Protein AF-A0A602WF20-F1 (afdb_monomer_lite)

Organism: Salmonella enteritidis (NCBI:txid149539)

Sequence (117 aa):
LQQNWVQRNQIAEAFHITARRASYLIAYLRSKTSRVVSICRHQTLPNKARRYEIYVIRVLDSPTPSTRREKAGPPLVSKRRVGNGDRSMANELWNRLCSNRNAGKILKKKEDEDDGT

pLDDT: mean 77.94, std 16.81, range [43.34, 97.88]

Foldseek 3Di:
DDQDKDFLVNCCVVVVHPSVVSVVVQVVLVVVVVFWDKDKDWDQDPVRDTTIIMGTPDTHDDDPPPPVPPCPPPVPPPPPVPDPPPVVVVVVVVVVVVVVVVVVVVVVVVVVVVVPD

Structure (mmCIF, N/CA/C/O backbone):
data_AF-A0A602WF20-F1
#
_entry.id   AF-A0A602WF20-F1
#
loop_
_atom_site.group_PDB
_atom_site.id
_atom_site.type_symbol
_atom_site.label_atom_id
_atom_site.label_alt_id
_atom_site.label_comp_id
_atom_site.label_asym_id
_atom_site.label_entity_id
_atom_site.label_seq_id
_atom_site.pdbx_PDB_ins_code
_atom_site.Cartn_x
_atom_site.Cartn_y
_atom_site.Cartn_z
_atom_site.occupancy
_atom_site.B_iso_or_equiv
_atom_site.auth_seq_id
_atom_site.auth_comp_id
_atom_site.auth_asym_id
_atom_site.auth_atom_id
_atom_site.pdbx_PDB_model_num
ATOM 1 N N . LEU A 1 1 ? -11.176 2.380 15.505 1.00 69.88 1 LEU A N 1
ATOM 2 C CA . LEU A 1 1 ? -10.804 2.081 14.098 1.00 69.88 1 LEU A CA 1
ATOM 3 C C . LEU A 1 1 ? -10.500 3.396 13.396 1.00 69.88 1 LEU A C 1
ATOM 5 O O . LEU A 1 1 ? -11.245 4.344 13.603 1.00 69.88 1 LEU A O 1
ATOM 9 N N . GLN A 1 2 ? -9.408 3.487 12.635 1.00 71.06 2 GLN A N 1
ATOM 10 C CA . GLN A 1 2 ? -9.075 4.713 11.899 1.00 71.06 2 GLN A CA 1
ATOM 11 C C . GLN A 1 2 ? -9.977 4.832 10.660 1.00 71.06 2 GLN A C 1
ATOM 13 O O . GLN A 1 2 ? -9.993 3.926 9.834 1.00 71.06 2 GLN A O 1
ATOM 18 N N . GLN A 1 3 ? -10.717 5.936 10.533 1.00 81.75 3 GLN A N 1
ATOM 19 C CA . GLN A 1 3 ? -11.575 6.251 9.377 1.00 81.75 3 GLN A CA 1
ATOM 20 C C . GLN A 1 3 ? -10.976 7.378 8.526 1.00 81.75 3 GLN A C 1
ATOM 22 O O . GLN A 1 3 ? -11.693 8.253 8.049 1.00 81.75 3 GLN A O 1
ATOM 27 N N . ASN A 1 4 ? -9.653 7.362 8.350 1.00 91.94 4 ASN A N 1
ATOM 28 C CA . ASN A 1 4 ? -8.893 8.411 7.673 1.00 91.94 4 ASN A CA 1
ATOM 29 C C . ASN A 1 4 ? -7.986 7.826 6.583 1.00 91.94 4 ASN A C 1
ATOM 31 O O . ASN A 1 4 ? -7.723 6.625 6.541 1.00 91.94 4 ASN A O 1
ATOM 35 N N . TRP A 1 5 ? -7.492 8.698 5.702 1.00 93.75 5 TRP A N 1
ATOM 36 C CA . TRP A 1 5 ? -6.452 8.350 4.737 1.00 93.75 5 TRP A CA 1
ATOM 37 C C . TRP A 1 5 ? -5.136 8.071 5.457 1.00 93.75 5 TRP A C 1
ATOM 39 O O . TRP A 1 5 ? -4.673 8.895 6.244 1.00 93.75 5 TRP A O 1
ATOM 49 N N . VAL A 1 6 ? -4.534 6.921 5.161 1.00 94.12 6 VAL A N 1
ATOM 50 C CA . VAL A 1 6 ? -3.289 6.474 5.788 1.00 94.12 6 VAL A CA 1
ATOM 51 C C . VAL A 1 6 ? -2.162 6.441 4.761 1.00 94.12 6 VAL A C 1
ATOM 53 O O . VAL A 1 6 ? -2.301 5.899 3.660 1.00 94.12 6 VAL A O 1
ATOM 56 N N . GLN A 1 7 ? -1.019 7.010 5.137 1.00 93.62 7 GLN A N 1
ATOM 57 C CA . GLN A 1 7 ? 0.212 7.025 4.352 1.00 93.62 7 GLN A CA 1
ATOM 58 C C . GLN A 1 7 ? 1.144 5.865 4.719 1.00 93.62 7 GLN A C 1
ATOM 60 O O . GLN A 1 7 ? 1.161 5.367 5.843 1.00 93.62 7 GLN A O 1
ATOM 65 N N . ARG A 1 8 ? 2.026 5.500 3.779 1.00 94.31 8 ARG A N 1
ATOM 66 C CA . ARG A 1 8 ? 3.105 4.509 3.974 1.00 94.31 8 ARG A CA 1
ATOM 67 C C . ARG A 1 8 ? 3.876 4.701 5.286 1.00 94.31 8 ARG A C 1
ATOM 69 O O . ARG A 1 8 ? 4.163 3.715 5.954 1.00 94.31 8 ARG A O 1
ATOM 76 N N . ASN A 1 9 ? 4.252 5.936 5.619 1.00 94.31 9 ASN A N 1
ATOM 77 C CA . ASN A 1 9 ? 5.096 6.206 6.784 1.00 94.31 9 ASN A CA 1
ATOM 78 C C . ASN A 1 9 ? 4.342 5.980 8.100 1.00 94.31 9 ASN A C 1
ATOM 80 O O . ASN A 1 9 ? 4.916 5.404 9.010 1.00 94.31 9 ASN A O 1
ATOM 84 N N . GLN A 1 10 ? 3.050 6.319 8.157 1.00 94.25 10 GLN A N 1
ATOM 85 C CA . GLN A 1 10 ? 2.208 6.055 9.329 1.00 94.25 10 GLN A CA 1
ATOM 86 C C . GLN A 1 10 ? 2.072 4.550 9.589 1.00 94.25 10 GLN A C 1
ATOM 88 O O . GLN A 1 10 ? 2.140 4.106 10.726 1.00 94.25 10 GLN A O 1
ATOM 93 N N . ILE A 1 11 ? 1.941 3.745 8.528 1.00 94.69 11 ILE A N 1
ATOM 94 C CA . ILE A 1 11 ? 1.934 2.278 8.644 1.00 94.69 11 ILE A CA 1
ATOM 95 C C . ILE A 1 11 ? 3.307 1.774 9.106 1.00 94.69 11 ILE A C 1
ATOM 97 O O . ILE A 1 11 ? 3.396 0.894 9.954 1.00 94.69 11 ILE A O 1
ATOM 101 N N . ALA A 1 12 ? 4.384 2.311 8.535 1.00 97.12 12 ALA A N 1
ATOM 102 C CA . ALA A 1 12 ? 5.741 1.921 8.899 1.00 97.12 12 ALA A CA 1
ATOM 103 C C . ALA A 1 12 ? 6.020 2.157 10.389 1.00 97.12 12 ALA A C 1
ATOM 105 O O . ALA A 1 12 ? 6.541 1.273 11.061 1.00 97.12 12 ALA A O 1
ATOM 106 N N . GLU A 1 13 ? 5.617 3.321 10.887 1.00 97.06 13 GLU A N 1
ATOM 107 C CA . GLU A 1 13 ? 5.754 3.730 12.279 1.00 97.06 13 GLU A CA 1
ATOM 108 C C . GLU A 1 13 ? 4.870 2.891 13.208 1.00 97.06 13 GLU A C 1
ATOM 110 O O . GLU A 1 13 ? 5.383 2.272 14.134 1.00 97.06 13 GLU A O 1
ATOM 115 N N . ALA A 1 14 ? 3.571 2.776 12.910 1.00 96.25 14 ALA A N 1
ATOM 116 C CA . ALA A 1 14 ? 2.613 2.072 13.764 1.00 96.25 14 ALA A CA 1
ATOM 117 C C . ALA A 1 14 ? 2.875 0.562 13.882 1.00 96.25 14 ALA A C 1
ATOM 119 O O . ALA A 1 14 ? 2.575 -0.038 14.909 1.00 96.25 14 ALA A O 1
ATOM 120 N N . PHE A 1 15 ? 3.405 -0.065 12.828 1.00 96.38 15 PHE A N 1
ATOM 121 C CA . PHE A 1 15 ? 3.695 -1.503 12.810 1.00 96.38 15 PHE A CA 1
ATOM 122 C C . PHE A 1 15 ? 5.184 -1.817 12.976 1.00 96.38 15 PHE A C 1
ATOM 124 O O . PHE A 1 15 ? 5.569 -2.978 12.843 1.00 96.38 15 PHE A O 1
ATOM 131 N N . HIS A 1 16 ? 6.024 -0.806 13.222 1.00 97.81 16 HIS A N 1
ATOM 132 C CA . HIS A 1 16 ? 7.483 -0.939 13.301 1.00 97.81 16 HIS A CA 1
ATOM 133 C C . HIS A 1 16 ? 8.082 -1.745 12.134 1.00 97.81 16 HIS A C 1
ATOM 135 O O . HIS A 1 16 ? 8.967 -2.584 12.300 1.00 97.81 16 HIS A O 1
ATOM 141 N N . ILE A 1 17 ? 7.586 -1.497 10.921 1.00 97.56 17 ILE A N 1
ATOM 142 C CA . ILE A 1 17 ? 8.075 -2.131 9.694 1.00 97.56 17 ILE A CA 1
ATOM 143 C C . ILE A 1 17 ? 8.822 -1.126 8.833 1.00 97.56 17 ILE A C 1
ATOM 145 O O . ILE A 1 17 ? 8.612 0.083 8.899 1.00 97.56 17 ILE A O 1
ATOM 149 N N . THR A 1 18 ? 9.653 -1.629 7.920 1.00 97.88 18 THR A N 1
ATOM 150 C CA . THR A 1 18 ? 10.267 -0.742 6.935 1.00 97.88 18 THR A CA 1
ATOM 151 C C . THR A 1 18 ? 9.192 -0.103 6.074 1.00 97.88 18 THR A C 1
ATOM 153 O O . THR A 1 18 ? 8.220 -0.733 5.642 1.00 97.88 18 THR A O 1
ATOM 156 N N . ALA A 1 19 ? 9.407 1.154 5.719 1.00 95.06 19 ALA A N 1
ATOM 157 C CA . ALA A 1 19 ? 8.443 1.847 4.896 1.00 95.06 19 ALA A CA 1
ATOM 158 C C . ALA A 1 19 ? 8.345 1.199 3.488 1.00 95.06 19 ALA A C 1
ATOM 160 O O . ALA A 1 19 ? 7.290 1.219 2.856 1.00 95.06 19 ALA A O 1
ATOM 161 N N . ARG A 1 20 ? 9.394 0.517 2.991 1.00 95.94 20 ARG A N 1
ATOM 162 C CA . ARG A 1 20 ? 9.301 -0.321 1.774 1.00 95.94 20 ARG A CA 1
ATOM 163 C C . ARG A 1 20 ? 8.289 -1.459 1.948 1.00 95.94 20 ARG A C 1
ATOM 165 O O . ARG A 1 20 ? 7.501 -1.710 1.037 1.00 95.94 20 ARG A O 1
ATOM 172 N N . ARG A 1 21 ? 8.281 -2.120 3.110 1.00 97.62 21 ARG A N 1
ATOM 173 C CA . ARG A 1 21 ? 7.302 -3.163 3.431 1.00 97.62 21 ARG A CA 1
ATOM 174 C C . ARG A 1 21 ? 5.888 -2.594 3.524 1.00 97.62 21 ARG A C 1
ATOM 176 O O . ARG A 1 21 ? 4.980 -3.189 2.955 1.00 97.62 21 ARG A O 1
ATOM 183 N N . ALA A 1 22 ? 5.716 -1.423 4.134 1.00 96.38 22 ALA A N 1
ATOM 184 C CA . ALA A 1 22 ? 4.429 -0.728 4.167 1.00 96.38 22 ALA A CA 1
ATOM 185 C C . ALA A 1 22 ? 3.895 -0.419 2.755 1.00 96.38 22 ALA A C 1
ATOM 187 O O . ALA A 1 22 ? 2.736 -0.697 2.461 1.00 96.38 22 ALA A O 1
ATOM 188 N N . SER A 1 23 ? 4.745 0.071 1.843 1.00 94.69 23 SER A N 1
ATOM 189 C CA . SER A 1 23 ? 4.362 0.298 0.440 1.00 94.69 23 SER A CA 1
ATOM 190 C C . SER A 1 23 ? 3.881 -0.977 -0.249 1.00 94.69 23 SER A C 1
ATOM 192 O O . SER A 1 23 ? 2.870 -0.956 -0.949 1.00 94.69 23 SER A O 1
ATOM 194 N N . TYR A 1 24 ? 4.585 -2.091 -0.034 1.00 95.56 24 TYR A N 1
ATOM 195 C CA . TYR A 1 24 ? 4.165 -3.391 -0.550 1.00 95.56 24 TYR A CA 1
ATOM 196 C C . TYR A 1 24 ? 2.795 -3.804 0.004 1.00 95.56 24 TYR A C 1
ATOM 198 O O . TYR A 1 24 ? 1.946 -4.253 -0.760 1.00 95.56 24 TYR A O 1
ATOM 206 N N . LEU A 1 25 ? 2.553 -3.614 1.305 1.00 95.00 25 LEU A N 1
ATOM 207 C CA . LEU A 1 25 ? 1.266 -3.937 1.922 1.00 95.00 25 LEU A CA 1
ATOM 208 C C . LEU A 1 25 ? 0.124 -3.091 1.351 1.00 95.00 25 LEU A C 1
ATOM 210 O O . LEU A 1 25 ? -0.921 -3.651 1.043 1.00 95.00 25 LEU A O 1
ATOM 214 N N . ILE A 1 26 ? 0.325 -1.789 1.123 1.00 93.81 26 ILE A N 1
ATOM 215 C CA . ILE A 1 26 ? -0.673 -0.930 0.460 1.00 93.81 26 ILE A CA 1
ATOM 216 C C . ILE A 1 26 ? -1.029 -1.487 -0.927 1.00 93.81 26 ILE A C 1
ATOM 218 O O . ILE A 1 26 ? -2.203 -1.651 -1.257 1.00 93.81 26 ILE A O 1
ATOM 222 N N . ALA A 1 27 ? -0.018 -1.820 -1.735 1.00 93.06 27 ALA A N 1
ATOM 223 C CA . ALA A 1 27 ? -0.229 -2.387 -3.066 1.00 93.06 27 ALA A CA 1
ATOM 224 C C . ALA A 1 27 ? -0.910 -3.767 -3.016 1.00 93.06 27 ALA A C 1
ATOM 226 O O . ALA A 1 27 ? -1.751 -4.075 -3.859 1.00 93.06 27 ALA A O 1
ATOM 227 N N . TYR A 1 28 ? -0.572 -4.587 -2.020 1.00 94.81 28 TYR A N 1
ATOM 228 C CA . TYR A 1 28 ? -1.178 -5.897 -1.807 1.00 94.81 28 TYR A CA 1
ATOM 229 C C . TYR A 1 28 ? -2.645 -5.792 -1.375 1.00 94.81 28 TYR A C 1
ATOM 231 O O . TYR A 1 28 ? -3.488 -6.525 -1.881 1.00 94.81 28 TYR A O 1
ATOM 239 N N . LEU A 1 29 ? -2.979 -4.856 -0.484 1.00 92.56 29 LEU A N 1
ATOM 240 C CA . LEU A 1 29 ? -4.360 -4.611 -0.063 1.00 92.56 29 LEU A CA 1
ATOM 241 C C . LEU A 1 29 ? -5.230 -4.170 -1.241 1.00 92.56 29 LEU A C 1
ATOM 243 O O . LEU A 1 29 ? -6.330 -4.689 -1.404 1.00 92.56 29 LEU A O 1
ATOM 247 N N . ARG A 1 30 ? -4.696 -3.316 -2.124 1.00 90.56 30 ARG A N 1
ATOM 248 C CA . ARG A 1 30 ? -5.380 -2.896 -3.354 1.00 90.56 30 ARG A CA 1
ATOM 249 C C . ARG A 1 30 ? -5.797 -4.075 -4.240 1.00 90.56 30 ARG A C 1
ATOM 251 O O . ARG A 1 30 ? -6.853 -4.017 -4.860 1.00 90.56 30 ARG A O 1
ATOM 258 N N . SER A 1 31 ? -4.976 -5.121 -4.337 1.00 90.94 31 SER A N 1
ATOM 259 C CA . SER A 1 31 ? -5.285 -6.306 -5.151 1.00 90.94 31 SER A CA 1
ATOM 260 C C . SER A 1 31 ? -6.060 -7.385 -4.390 1.00 90.94 31 SER A C 1
ATOM 262 O O . SER A 1 31 ? -6.645 -8.273 -5.009 1.00 90.94 31 SER A O 1
ATOM 264 N N . LYS A 1 32 ? -6.118 -7.318 -3.054 1.00 90.69 32 LYS A N 1
ATOM 265 C CA . LYS A 1 32 ? -6.800 -8.299 -2.200 1.00 90.69 32 LYS A CA 1
ATOM 266 C C . LYS A 1 32 ? -8.257 -7.921 -1.911 1.00 90.69 32 LYS A C 1
AT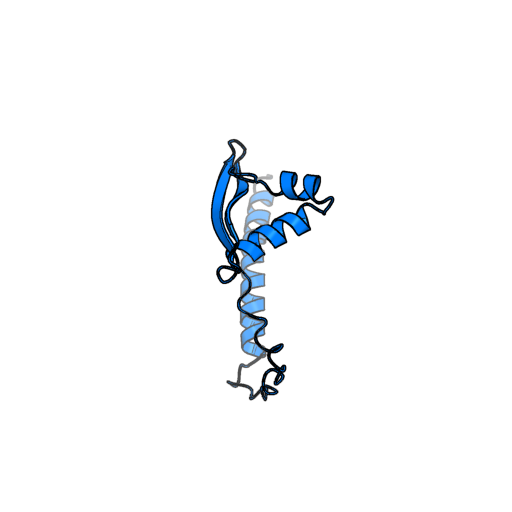OM 268 O O . LYS A 1 32 ? -8.717 -7.970 -0.769 1.00 90.69 32 LYS A O 1
ATOM 273 N N . THR A 1 33 ? -9.006 -7.632 -2.971 1.00 87.75 33 THR A N 1
ATOM 274 C CA . THR A 1 33 ? -10.411 -7.191 -2.903 1.00 87.75 33 THR A CA 1
ATOM 275 C C . THR A 1 33 ? -11.359 -8.241 -2.319 1.00 87.75 33 THR A C 1
ATOM 277 O O . THR A 1 33 ? -12.404 -7.895 -1.781 1.00 87.75 33 THR A O 1
ATOM 280 N N . SER A 1 34 ? -10.975 -9.523 -2.345 1.00 89.00 34 SER A N 1
ATOM 281 C CA . SER A 1 34 ? -11.737 -10.617 -1.725 1.00 89.00 34 SER A CA 1
ATOM 282 C C . SER A 1 34 ? -11.764 -10.582 -0.199 1.00 89.00 34 SER A C 1
ATOM 284 O O . SER A 1 34 ? -12.564 -11.288 0.403 1.00 89.00 34 SER A O 1
ATOM 286 N N . ARG A 1 35 ? -10.877 -9.810 0.439 1.00 89.56 35 ARG A N 1
ATOM 287 C CA . ARG A 1 35 ? -10.797 -9.705 1.905 1.00 89.56 35 ARG A CA 1
ATOM 288 C C . ARG A 1 35 ? -10.882 -8.276 2.409 1.00 89.56 35 ARG A C 1
ATOM 290 O O . ARG A 1 35 ? -11.206 -8.068 3.569 1.00 89.56 35 ARG A O 1
ATOM 297 N N . VAL A 1 36 ? -10.544 -7.291 1.584 1.00 92.31 36 VAL A N 1
ATOM 298 C CA . VAL A 1 36 ? -10.475 -5.895 2.016 1.00 92.31 36 VAL A CA 1
ATOM 299 C C . VAL A 1 36 ? -11.082 -5.008 0.946 1.00 92.31 36 VAL A C 1
ATOM 301 O O . VAL A 1 36 ? -10.677 -5.049 -0.213 1.00 92.31 36 VAL A O 1
ATOM 304 N N . VAL A 1 37 ? -12.038 -4.178 1.353 1.00 93.19 37 VAL A N 1
ATOM 305 C CA . VAL A 1 37 ? -12.581 -3.109 0.520 1.00 93.19 37 VAL A CA 1
ATOM 306 C C . VAL A 1 37 ? -11.828 -1.833 0.874 1.00 93.19 37 VAL A C 1
ATOM 308 O O . VAL A 1 37 ? -11.967 -1.301 1.977 1.00 93.19 37 VAL A O 1
ATOM 311 N N . SER A 1 38 ? -11.010 -1.350 -0.056 1.00 93.25 38 SER A N 1
ATOM 312 C CA . SER A 1 38 ? -10.173 -0.165 0.139 1.00 93.25 38 SER A CA 1
ATOM 313 C C . SER A 1 38 ? -10.141 0.724 -1.096 1.00 93.25 38 SER A C 1
ATOM 315 O O . SER A 1 38 ? -10.178 0.224 -2.219 1.00 93.25 38 SER A O 1
ATOM 317 N N . ILE A 1 39 ? -9.978 2.026 -0.881 1.00 94.31 39 ILE A N 1
ATOM 318 C CA . ILE A 1 39 ? -9.716 3.019 -1.923 1.00 94.31 39 ILE A CA 1
ATOM 319 C C . ILE A 1 39 ? -8.250 3.437 -1.821 1.00 94.31 39 ILE A C 1
ATOM 321 O O . ILE A 1 39 ? -7.727 3.647 -0.728 1.00 94.31 39 ILE A O 1
ATOM 325 N N . CYS A 1 40 ? -7.580 3.578 -2.962 1.00 92.12 40 CYS A N 1
ATOM 326 C CA . CYS A 1 40 ? -6.226 4.118 -3.029 1.00 92.12 40 CYS A CA 1
ATOM 327 C C . CYS A 1 40 ? -6.214 5.376 -3.894 1.00 92.12 40 CYS A C 1
ATOM 329 O O . CYS A 1 40 ? -6.875 5.413 -4.932 1.00 92.12 40 CYS A O 1
ATOM 331 N N . ARG A 1 41 ? -5.417 6.374 -3.509 1.00 92.81 41 ARG A N 1
ATOM 332 C CA . ARG A 1 41 ? -5.181 7.571 -4.326 1.00 92.81 41 ARG A CA 1
ATOM 333 C C . ARG A 1 41 ? -3.706 7.942 -4.363 1.00 92.81 41 ARG A C 1
ATOM 335 O O . ARG A 1 41 ? -2.931 7.571 -3.479 1.00 92.81 41 ARG A O 1
ATOM 342 N N . HIS A 1 42 ? -3.338 8.696 -5.392 1.00 90.75 42 HIS A N 1
ATOM 343 C CA . HIS A 1 42 ? -2.044 9.362 -5.465 1.00 90.75 42 HIS A CA 1
ATOM 344 C C . HIS A 1 42 ? -2.245 10.842 -5.184 1.00 90.75 42 HIS A C 1
ATOM 346 O O . HIS A 1 42 ? -2.993 11.507 -5.897 1.00 90.75 42 HIS A O 1
ATOM 352 N N . GLN A 1 43 ? -1.553 11.354 -4.176 1.00 89.31 43 GLN A N 1
ATOM 353 C CA . GLN A 1 43 ? -1.452 12.784 -3.946 1.00 89.31 43 GLN A CA 1
ATOM 354 C C . GLN A 1 43 ? -0.138 13.275 -4.550 1.00 89.31 43 GLN A C 1
ATOM 356 O O . GLN A 1 43 ? 0.941 12.811 -4.170 1.00 89.31 43 GLN A O 1
ATOM 361 N N . THR A 1 44 ? -0.221 14.192 -5.509 1.00 89.00 44 THR A N 1
ATOM 362 C CA . THR A 1 44 ? 0.960 14.905 -6.000 1.00 89.00 44 THR A CA 1
ATOM 363 C C . THR A 1 44 ? 1.205 16.077 -5.067 1.00 89.00 44 THR A C 1
ATOM 365 O O . THR A 1 44 ? 0.347 16.940 -4.907 1.00 89.00 44 THR A O 1
ATOM 368 N N . LEU A 1 45 ? 2.360 16.080 -4.418 1.00 86.06 45 LEU A N 1
ATOM 369 C CA . LEU A 1 45 ? 2.788 17.180 -3.571 1.00 86.06 45 LEU A CA 1
ATOM 370 C C . LEU A 1 45 ? 3.310 18.355 -4.414 1.00 86.06 45 LEU A C 1
ATOM 372 O O . LEU A 1 45 ? 3.715 18.150 -5.562 1.00 86.06 45 LEU A O 1
ATOM 376 N N . PRO A 1 46 ? 3.397 19.567 -3.833 1.00 88.81 46 PRO A N 1
ATOM 377 C CA . PRO A 1 46 ? 3.966 20.740 -4.504 1.00 88.81 46 PRO A CA 1
ATOM 378 C C . PRO A 1 46 ? 5.384 20.508 -5.050 1.00 88.81 46 PRO A C 1
ATOM 380 O O . PRO A 1 46 ? 5.760 21.053 -6.081 1.00 88.81 46 PRO A O 1
ATOM 383 N N . ASN A 1 47 ? 6.157 19.624 -4.412 1.00 91.06 47 ASN A N 1
ATOM 384 C CA . ASN A 1 47 ? 7.502 19.234 -4.844 1.00 91.06 47 ASN A CA 1
ATOM 385 C C . ASN A 1 47 ? 7.522 18.192 -5.985 1.00 91.06 47 ASN A C 1
ATOM 387 O O . ASN A 1 47 ? 8.540 17.534 -6.193 1.00 91.06 47 ASN A O 1
ATOM 391 N N . LYS A 1 48 ? 6.401 17.983 -6.690 1.00 86.94 48 LYS A N 1
ATOM 392 C CA . LYS A 1 48 ? 6.211 16.970 -7.747 1.00 86.94 48 LYS A CA 1
ATOM 393 C C . LYS A 1 48 ? 6.384 15.514 -7.283 1.00 86.94 48 LYS A C 1
ATOM 395 O O . LYS A 1 48 ? 6.297 14.598 -8.104 1.00 86.94 48 LYS A O 1
ATOM 400 N N . ALA A 1 49 ? 6.573 15.257 -5.987 1.00 86.12 49 ALA A N 1
ATOM 401 C CA . ALA A 1 49 ? 6.618 13.902 -5.457 1.00 86.12 49 ALA A CA 1
ATOM 402 C C . ALA A 1 49 ? 5.201 13.326 -5.348 1.00 86.12 49 ALA A C 1
ATOM 404 O O . ALA A 1 49 ? 4.269 13.997 -4.903 1.00 86.12 49 ALA A O 1
ATOM 405 N N . ARG A 1 50 ? 5.036 12.053 -5.716 1.00 85.69 50 ARG A N 1
ATOM 406 C CA . ARG A 1 50 ? 3.766 11.334 -5.553 1.00 85.69 50 ARG A CA 1
ATOM 407 C C . ARG A 1 50 ? 3.771 10.561 -4.242 1.00 85.69 50 ARG A C 1
ATOM 409 O O . ARG A 1 50 ? 4.663 9.745 -4.009 1.00 85.69 50 ARG A O 1
ATOM 416 N N . ARG A 1 51 ? 2.758 10.777 -3.407 1.00 88.81 51 ARG A N 1
ATOM 417 C CA . ARG A 1 51 ? 2.514 9.991 -2.194 1.00 88.81 51 ARG A CA 1
ATOM 418 C C . ARG A 1 51 ? 1.296 9.098 -2.374 1.00 88.81 51 ARG A C 1
ATOM 420 O O . ARG A 1 51 ? 0.281 9.512 -2.927 1.00 88.81 51 ARG A O 1
ATOM 427 N N . TYR A 1 52 ? 1.439 7.857 -1.921 1.00 89.31 52 TYR A N 1
ATOM 428 C CA . TYR A 1 52 ? 0.380 6.858 -1.941 1.00 89.31 52 TYR A CA 1
ATOM 429 C C . TYR A 1 52 ? -0.378 6.891 -0.624 1.00 89.31 52 TYR A C 1
ATOM 431 O O . TYR A 1 52 ? 0.232 6.788 0.444 1.00 89.31 52 TYR A O 1
ATOM 439 N N . GLU A 1 53 ? -1.697 6.976 -0.732 1.00 93.38 53 GLU A N 1
ATOM 440 C CA . GLU A 1 53 ? -2.609 6.933 0.402 1.00 93.38 53 GLU A CA 1
ATOM 441 C C . GLU A 1 53 ? -3.636 5.827 0.206 1.00 93.38 53 GLU A C 1
ATOM 443 O O . GLU A 1 53 ? -4.087 5.566 -0.916 1.00 93.38 53 GLU A O 1
ATOM 448 N N . ILE 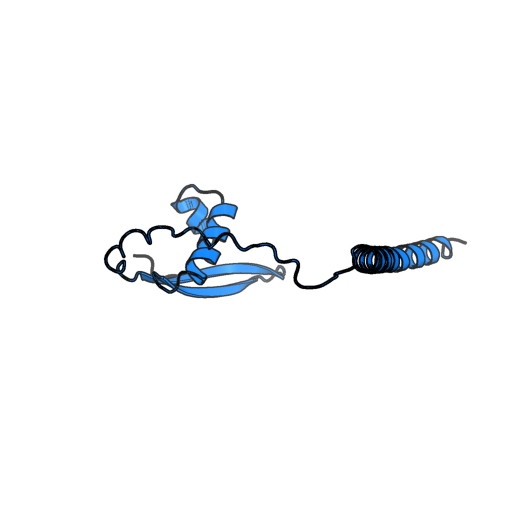A 1 54 ? -4.004 5.185 1.311 1.00 94.81 54 ILE A N 1
ATOM 449 C CA . ILE A 1 54 ? -5.026 4.145 1.352 1.00 94.81 54 ILE A CA 1
ATOM 450 C C . ILE A 1 54 ? -6.099 4.503 2.375 1.00 94.81 54 ILE A C 1
ATOM 452 O O . ILE A 1 54 ? -5.800 4.987 3.464 1.00 94.81 54 ILE A O 1
ATOM 456 N N . TYR A 1 55 ? -7.349 4.243 2.014 1.00 94.94 55 TYR A N 1
ATOM 457 C CA . TYR A 1 55 ? -8.501 4.309 2.896 1.00 94.94 55 TYR A CA 1
ATOM 458 C C . TYR A 1 55 ? -9.153 2.931 2.933 1.00 94.94 55 TYR A C 1
ATOM 460 O O . TYR A 1 55 ? -9.569 2.414 1.894 1.00 94.94 55 TYR A O 1
ATOM 468 N N . VAL A 1 56 ? -9.229 2.313 4.109 1.00 93.25 56 VAL A N 1
ATOM 469 C CA . VAL A 1 56 ? -9.874 1.005 4.276 1.00 93.25 56 VAL A CA 1
ATOM 470 C C . VAL A 1 56 ? -11.322 1.237 4.687 1.00 93.25 56 VAL A C 1
ATOM 472 O O . VAL A 1 56 ? -11.577 1.757 5.765 1.00 93.25 56 VAL A O 1
ATOM 475 N N . ILE A 1 57 ? -12.266 0.857 3.823 1.00 92.75 57 ILE A N 1
ATOM 476 C CA . ILE A 1 57 ? -13.703 1.009 4.087 1.00 92.75 57 ILE A CA 1
ATOM 477 C C . ILE A 1 57 ? -14.162 -0.082 5.051 1.00 92.75 57 ILE A C 1
ATOM 479 O O . ILE A 1 57 ? -14.799 0.194 6.062 1.00 92.75 57 ILE A O 1
ATOM 483 N N . ARG A 1 58 ? -13.849 -1.338 4.721 1.00 91.50 58 ARG A N 1
ATOM 484 C CA . ARG A 1 58 ? -14.175 -2.496 5.552 1.00 91.50 58 ARG A CA 1
ATOM 485 C C . ARG A 1 58 ? -13.260 -3.670 5.246 1.00 91.50 58 ARG A C 1
ATOM 487 O O . ARG A 1 58 ? -12.812 -3.848 4.110 1.00 91.50 58 ARG A O 1
ATOM 494 N N . VAL A 1 59 ? -13.026 -4.488 6.260 1.00 91.62 59 VAL A N 1
ATOM 495 C CA . VAL A 1 59 ? -12.405 -5.805 6.119 1.00 91.62 59 VAL A CA 1
ATOM 496 C C . VAL A 1 59 ? -13.543 -6.814 6.061 1.00 91.62 59 VAL A C 1
ATOM 498 O O . VAL A 1 59 ? -14.426 -6.790 6.910 1.00 91.62 59 VAL A O 1
ATOM 501 N N . LEU A 1 60 ? -13.566 -7.623 5.008 1.00 89.88 60 LEU A N 1
ATOM 502 C CA . LEU A 1 60 ? -14.536 -8.697 4.848 1.00 89.88 60 LEU A CA 1
ATOM 503 C C . LEU A 1 60 ? -14.076 -9.881 5.695 1.00 89.88 60 LEU A C 1
ATOM 505 O O . LEU A 1 60 ? -12.880 -10.204 5.712 1.00 89.88 60 LEU A O 1
ATOM 509 N N . ASP A 1 61 ? -15.027 -10.534 6.356 1.00 83.19 61 ASP A N 1
ATOM 510 C CA . ASP A 1 61 ? -14.755 -11.779 7.057 1.00 83.19 61 ASP A CA 1
ATOM 511 C C . ASP A 1 61 ? -14.127 -12.782 6.096 1.00 83.19 61 ASP A C 1
ATOM 513 O O . ASP A 1 61 ? -14.418 -12.815 4.894 1.00 83.19 61 ASP A O 1
ATOM 517 N N . SER A 1 62 ? -13.188 -13.574 6.613 1.00 67.50 62 SER A N 1
ATOM 518 C CA . SER A 1 62 ? -12.605 -14.630 5.802 1.00 67.50 62 SER A CA 1
ATOM 519 C C . SER A 1 62 ? -13.741 -15.512 5.287 1.00 67.50 62 SER A C 1
ATOM 521 O O . SER A 1 62 ? -14.525 -15.975 6.120 1.00 67.50 62 SER A O 1
ATOM 523 N N . PRO A 1 63 ? -13.813 -15.816 3.975 1.00 65.25 63 PRO A N 1
ATOM 524 C CA . PRO A 1 63 ? -14.578 -16.984 3.573 1.00 65.25 63 PRO A CA 1
ATOM 525 C C . PRO A 1 63 ? -14.081 -18.138 4.447 1.00 65.25 63 PRO A C 1
ATOM 527 O O . PRO A 1 63 ? -12.862 -18.243 4.660 1.00 65.25 63 PRO A O 1
ATOM 530 N N . THR A 1 64 ? -15.017 -18.920 5.004 1.00 59.44 64 THR A N 1
ATOM 531 C CA . THR A 1 64 ? -14.749 -20.192 5.699 1.00 59.44 64 THR A CA 1
ATOM 532 C C . THR A 1 64 ? -13.531 -20.825 5.059 1.00 59.44 64 THR A C 1
ATOM 534 O O . THR A 1 64 ? -13.495 -20.828 3.825 1.00 59.44 64 THR A O 1
ATOM 537 N N . PRO A 1 65 ? -12.509 -21.250 5.833 1.00 55.34 65 PRO A N 1
ATOM 538 C CA . PRO A 1 65 ? -11.228 -21.648 5.277 1.00 55.34 65 PRO A CA 1
ATOM 539 C C . PRO A 1 65 ? -11.505 -22.709 4.226 1.00 55.34 65 PRO A C 1
ATOM 541 O O . PRO A 1 65 ? -11.751 -23.862 4.556 1.00 55.34 65 PRO A O 1
ATOM 544 N N . SER A 1 66 ? -11.543 -22.282 2.961 1.00 49.88 66 SER A N 1
ATOM 545 C CA . SER A 1 66 ? -11.697 -23.155 1.817 1.00 49.88 66 SER A CA 1
ATOM 546 C C . SER A 1 66 ? -10.498 -24.043 1.961 1.00 49.88 66 SER A C 1
ATOM 548 O O . SER A 1 66 ? -9.386 -23.539 1.757 1.00 49.88 66 SER A O 1
ATOM 550 N N . THR A 1 67 ? -10.754 -25.278 2.407 1.00 47.03 67 THR A N 1
ATOM 551 C CA . THR A 1 67 ? -9.838 -26.396 2.575 1.00 47.03 67 THR A CA 1
ATOM 552 C C . THR A 1 67 ? -8.616 -26.068 1.780 1.00 47.03 67 THR A C 1
ATOM 554 O O . THR A 1 67 ? -8.741 -26.045 0.552 1.00 47.03 67 THR A O 1
ATOM 557 N N . ARG A 1 68 ? -7.565 -25.599 2.489 1.00 47.62 68 ARG A N 1
ATOM 558 C CA . ARG A 1 68 ? -6.249 -25.196 1.972 1.00 47.62 68 ARG A CA 1
ATOM 559 C C . ARG A 1 68 ? -6.163 -25.779 0.590 1.00 47.62 68 ARG A C 1
ATOM 561 O O . ARG A 1 68 ? -5.978 -26.991 0.584 1.00 47.62 68 ARG A O 1
ATOM 568 N N . ARG A 1 69 ? -6.466 -25.003 -0.483 1.00 51.69 69 ARG A N 1
ATOM 569 C CA . ARG A 1 69 ? -6.609 -25.573 -1.838 1.00 51.69 69 ARG A CA 1
ATOM 570 C C . ARG A 1 69 ? -5.460 -26.524 -1.924 1.00 51.69 69 ARG A C 1
ATOM 572 O O . ARG A 1 69 ? -4.319 -26.049 -1.833 1.00 51.69 69 ARG A O 1
ATOM 579 N N . GLU A 1 70 ? -5.773 -27.818 -1.888 1.00 47.53 70 GLU A N 1
ATOM 580 C CA . GLU A 1 70 ? -4.741 -28.817 -1.938 1.00 47.53 70 GLU A CA 1
ATOM 581 C C . GLU A 1 70 ? -4.054 -28.401 -3.205 1.00 47.53 70 GLU A C 1
ATOM 583 O O . GLU A 1 70 ? -4.699 -28.191 -4.241 1.00 47.53 70 GLU A O 1
ATOM 588 N N . LYS A 1 71 ? -2.807 -27.984 -3.043 1.00 49.56 71 LYS A N 1
ATOM 589 C CA . LYS A 1 71 ? -2.044 -27.467 -4.142 1.00 49.56 71 LYS A CA 1
ATOM 590 C C . LYS A 1 71 ? -1.779 -28.741 -4.926 1.00 49.56 71 LYS A C 1
ATOM 592 O O . LYS A 1 71 ? -0.699 -29.299 -4.818 1.00 49.56 71 LYS A O 1
ATOM 597 N N . ALA A 1 72 ? -2.770 -29.195 -5.706 1.00 54.78 72 ALA A N 1
ATOM 598 C CA . ALA A 1 72 ? -2.545 -29.541 -7.081 1.00 54.78 72 ALA A CA 1
ATOM 599 C C . ALA A 1 72 ? -1.567 -28.463 -7.508 1.00 54.78 72 ALA A C 1
ATOM 601 O O . ALA A 1 72 ? -1.913 -27.275 -7.602 1.00 54.78 72 ALA A O 1
ATOM 602 N N . GLY A 1 73 ? -0.287 -28.846 -7.517 1.00 55.81 73 GLY A N 1
ATOM 603 C CA . GLY A 1 73 ? 0.761 -27.988 -8.017 1.00 55.81 73 GLY A CA 1
ATOM 604 C C . GLY A 1 73 ? 0.238 -27.403 -9.319 1.00 55.81 73 GLY A C 1
ATOM 605 O O . GLY A 1 73 ? -0.596 -28.050 -9.966 1.00 55.81 73 GLY A O 1
ATOM 606 N N . PRO A 1 74 ? 0.664 -26.192 -9.716 1.00 58.31 74 PRO A N 1
ATOM 607 C CA . PRO A 1 74 ? 0.423 -25.802 -11.100 1.00 58.31 74 PRO A CA 1
ATOM 608 C C . PRO A 1 74 ? 0.758 -27.042 -11.938 1.00 58.31 74 PRO A C 1
ATOM 610 O O . PRO A 1 74 ? 1.840 -27.596 -11.690 1.00 58.31 74 PRO A O 1
ATOM 613 N N . PRO A 1 75 ? -0.181 -27.577 -12.756 1.00 56.41 75 PRO A N 1
ATOM 614 C CA . PRO A 1 75 ? 0.105 -28.774 -13.535 1.00 56.41 75 PRO A CA 1
ATOM 615 C C . PRO A 1 75 ? 1.442 -28.475 -14.165 1.00 56.41 75 PRO A C 1
ATOM 617 O O . PRO A 1 75 ? 1.569 -27.364 -14.683 1.00 56.41 75 PRO A O 1
ATOM 620 N N . LEU A 1 76 ? 2.445 -29.340 -13.947 1.00 55.53 76 LEU A N 1
ATOM 621 C CA . LEU A 1 76 ? 3.803 -29.142 -14.444 1.00 55.53 76 LEU A CA 1
ATOM 622 C C . LEU A 1 76 ? 3.622 -28.700 -15.881 1.00 55.53 76 LEU A C 1
ATOM 624 O O . LEU A 1 76 ? 3.242 -29.510 -16.726 1.00 55.53 76 LEU A O 1
ATOM 628 N N . VAL A 1 77 ? 3.720 -27.386 -16.107 1.00 51.03 77 VAL A N 1
ATOM 629 C CA . VAL A 1 77 ? 3.388 -26.833 -17.402 1.00 51.03 77 VAL A CA 1
ATOM 630 C C . VAL A 1 77 ? 4.566 -27.339 -18.174 1.00 51.03 77 VAL A C 1
ATOM 632 O O . VAL A 1 77 ? 5.683 -26.851 -17.986 1.00 51.03 77 VAL A O 1
ATOM 635 N N . SER A 1 78 ? 4.342 -28.415 -18.929 1.00 56.88 78 SER A N 1
ATOM 636 C CA . SER A 1 78 ? 5.250 -28.829 -19.968 1.00 56.88 78 SER A CA 1
ATOM 637 C C . SER A 1 78 ? 5.567 -27.525 -20.661 1.00 56.88 78 SER A C 1
ATOM 639 O O . SER A 1 78 ? 4.665 -26.871 -21.194 1.00 56.88 78 SER A O 1
ATOM 641 N N . LYS A 1 79 ? 6.818 -27.072 -20.531 1.00 59.44 79 LYS A N 1
ATOM 642 C CA . LYS A 1 79 ? 7.349 -25.967 -21.315 1.00 59.44 79 LYS A CA 1
ATOM 643 C C . LYS A 1 79 ? 7.394 -26.489 -22.743 1.00 59.44 79 LYS A C 1
ATOM 645 O O . LYS A 1 79 ? 8.459 -26.712 -23.308 1.00 59.44 79 LYS A O 1
ATOM 650 N N . ARG A 1 80 ? 6.223 -26.742 -23.323 1.00 58.59 80 ARG A N 1
ATOM 651 C CA . ARG A 1 80 ? 6.044 -26.894 -24.741 1.00 58.59 80 ARG A CA 1
ATOM 652 C C . ARG A 1 80 ? 6.397 -25.516 -25.240 1.00 58.59 80 ARG A C 1
ATOM 654 O O . ARG A 1 80 ? 5.686 -24.550 -24.989 1.00 58.59 80 ARG A O 1
ATOM 661 N N . ARG A 1 81 ? 7.603 -25.432 -25.785 1.00 55.69 81 ARG A N 1
ATOM 662 C CA . ARG A 1 81 ? 8.150 -24.279 -26.475 1.00 55.69 81 ARG A CA 1
ATOM 663 C C . ARG A 1 81 ? 7.106 -23.854 -27.505 1.00 55.69 81 ARG A C 1
ATOM 665 O O . ARG A 1 81 ? 7.016 -24.448 -28.573 1.00 55.69 81 ARG A O 1
ATOM 672 N N . VAL A 1 82 ? 6.245 -22.908 -27.138 1.00 54.88 82 VAL A N 1
ATOM 673 C CA . VAL A 1 82 ? 5.285 -22.325 -28.068 1.00 54.88 82 VAL A CA 1
ATOM 674 C C . VAL A 1 82 ? 6.095 -21.356 -28.911 1.00 54.88 82 VAL A C 1
ATOM 676 O O . VAL A 1 82 ? 6.500 -20.298 -28.440 1.00 54.88 82 VAL A O 1
ATOM 679 N N . GLY A 1 83 ? 6.395 -21.781 -30.133 1.00 57.47 83 GLY A N 1
ATOM 680 C CA . GLY A 1 83 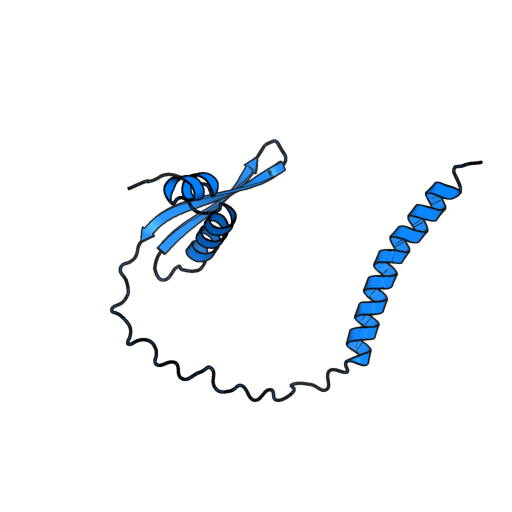? 7.089 -20.973 -31.121 1.00 57.47 83 GLY A CA 1
ATOM 681 C C . GLY A 1 83 ? 8.590 -21.226 -31.173 1.00 57.47 83 GLY A C 1
ATOM 682 O O . GLY A 1 83 ? 9.305 -21.250 -30.166 1.00 57.47 83 GLY A O 1
ATOM 683 N N . ASN A 1 84 ? 9.079 -21.366 -32.400 1.00 57.94 84 ASN A N 1
ATOM 684 C CA . ASN A 1 84 ? 10.487 -21.272 -32.739 1.00 57.94 84 ASN A CA 1
ATOM 685 C C . ASN A 1 84 ? 10.927 -19.801 -32.597 1.00 57.94 84 ASN A C 1
ATOM 687 O O . ASN A 1 84 ? 11.198 -19.124 -33.578 1.00 57.94 84 ASN A O 1
ATOM 691 N N . GLY A 1 85 ? 10.885 -19.263 -31.374 1.00 62.31 85 GLY A N 1
ATOM 692 C CA . GLY A 1 85 ? 11.421 -17.940 -31.084 1.00 62.31 85 GLY A CA 1
ATOM 693 C C . GLY A 1 85 ? 12.927 -18.016 -31.253 1.00 62.31 85 GLY A C 1
ATOM 694 O O . GLY A 1 85 ? 13.611 -18.578 -30.391 1.00 62.31 85 GLY A O 1
ATOM 695 N N . ASP A 1 86 ? 13.416 -17.542 -32.394 1.00 72.94 86 ASP A N 1
ATOM 696 C CA . ASP A 1 86 ? 14.838 -17.502 -32.665 1.00 72.94 86 ASP A CA 1
ATOM 697 C C . ASP A 1 86 ? 15.487 -16.515 -31.690 1.00 72.94 86 ASP A C 1
ATOM 699 O O . ASP A 1 86 ? 15.218 -15.310 -31.696 1.00 72.94 86 ASP A O 1
ATOM 703 N N . ARG A 1 87 ? 16.300 -17.056 -30.776 1.00 72.12 87 ARG A N 1
ATOM 704 C CA . ARG A 1 87 ? 17.021 -16.254 -29.784 1.00 72.12 87 ARG A CA 1
ATOM 705 C C . ARG A 1 87 ? 17.967 -15.268 -30.466 1.00 72.12 87 ARG A C 1
ATOM 707 O O . ARG A 1 87 ? 18.246 -14.234 -29.867 1.00 72.12 87 ARG A O 1
ATOM 714 N N . SER A 1 88 ? 18.429 -15.569 -31.683 1.00 75.44 88 SER A N 1
ATOM 715 C CA . SER A 1 88 ? 19.275 -14.668 -32.467 1.00 75.44 88 SER A CA 1
ATOM 716 C C . SER A 1 88 ? 18.537 -13.357 -32.7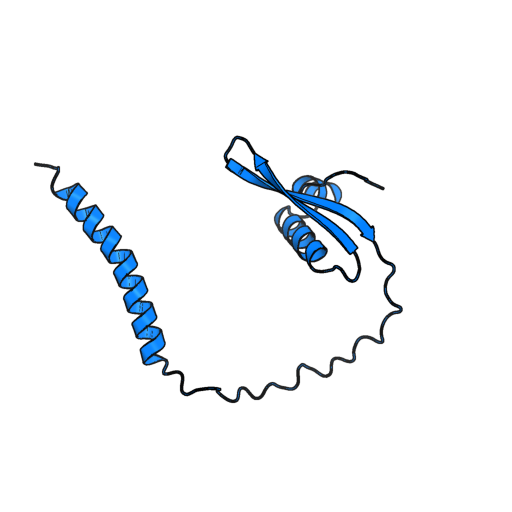62 1.00 75.44 88 SER A C 1
ATOM 718 O O . SER A 1 88 ? 19.000 -12.298 -32.350 1.00 75.44 88 SER A O 1
ATOM 720 N N . MET A 1 89 ? 17.319 -13.435 -33.307 1.00 77.88 89 MET A N 1
ATOM 721 C CA . MET A 1 89 ? 16.501 -12.276 -33.667 1.00 77.88 89 MET A CA 1
ATOM 722 C C . MET A 1 89 ? 16.124 -11.435 -32.441 1.00 77.88 89 MET A C 1
ATOM 724 O O . MET A 1 89 ? 16.163 -10.206 -32.484 1.00 77.88 89 MET A O 1
ATOM 728 N N . ALA A 1 90 ? 15.799 -12.081 -31.316 1.00 79.81 90 ALA A N 1
ATOM 729 C CA . ALA A 1 90 ? 15.513 -11.371 -30.068 1.00 79.81 90 ALA A CA 1
ATOM 730 C C . ALA A 1 90 ? 16.747 -10.616 -29.537 1.00 79.81 90 ALA A C 1
ATOM 732 O O . ALA A 1 90 ? 16.631 -9.470 -29.097 1.00 79.81 90 ALA A O 1
ATOM 733 N N . ASN A 1 91 ? 17.928 -11.236 -29.613 1.00 82.94 91 ASN A N 1
ATOM 734 C CA . ASN A 1 91 ? 19.183 -10.623 -29.189 1.00 82.94 91 ASN A CA 1
ATOM 735 C C . ASN A 1 91 ? 19.625 -9.498 -30.135 1.00 82.94 91 ASN A C 1
ATOM 737 O O . ASN A 1 91 ? 20.065 -8.454 -29.663 1.00 82.94 91 ASN A O 1
ATOM 741 N N . GLU A 1 92 ? 19.473 -9.661 -31.448 1.00 86.00 92 GLU A N 1
ATOM 742 C CA . GLU A 1 92 ? 19.752 -8.611 -32.434 1.00 86.00 92 GLU A CA 1
ATOM 743 C C . GLU A 1 92 ? 18.877 -7.381 -32.209 1.00 86.00 92 GLU A C 1
ATOM 745 O O . GLU A 1 92 ? 19.374 -6.254 -32.178 1.00 86.00 92 GLU A O 1
ATOM 750 N N . LEU A 1 93 ? 17.580 -7.591 -31.982 1.00 85.81 93 LEU A N 1
ATOM 751 C CA . LEU A 1 93 ? 16.637 -6.507 -31.736 1.00 85.81 93 LEU A CA 1
ATOM 752 C C . LEU A 1 93 ? 16.960 -5.779 -30.422 1.00 85.81 93 LEU A C 1
ATOM 754 O O . LEU A 1 93 ? 16.947 -4.546 -30.373 1.00 85.81 93 LEU A O 1
ATOM 758 N N . TRP A 1 94 ? 17.339 -6.526 -29.382 1.00 83.50 94 TRP A N 1
ATOM 759 C CA . TRP A 1 94 ? 17.812 -5.968 -28.114 1.00 83.50 94 TRP A CA 1
ATOM 760 C C . TRP A 1 94 ? 19.108 -5.161 -28.269 1.00 83.50 94 TRP A C 1
ATOM 762 O O . TRP A 1 94 ? 19.201 -4.035 -27.771 1.00 83.50 94 TRP A O 1
ATOM 772 N N . ASN A 1 95 ? 20.086 -5.696 -29.001 1.00 85.88 95 ASN A N 1
ATOM 773 C CA . ASN A 1 95 ? 21.357 -5.029 -29.265 1.00 85.88 95 ASN A CA 1
ATOM 774 C C . ASN A 1 95 ? 21.145 -3.747 -30.077 1.00 85.88 95 ASN A C 1
ATOM 776 O O . ASN A 1 95 ? 21.690 -2.704 -29.724 1.00 85.88 95 ASN A O 1
ATOM 780 N N . ARG A 1 96 ? 20.282 -3.777 -31.100 1.00 84.50 96 ARG A N 1
ATOM 781 C CA . ARG A 1 96 ? 19.943 -2.603 -31.917 1.00 84.50 96 ARG A CA 1
ATOM 782 C C . ARG A 1 96 ? 19.278 -1.500 -31.093 1.00 84.50 96 ARG A C 1
ATOM 784 O O . ARG A 1 96 ? 19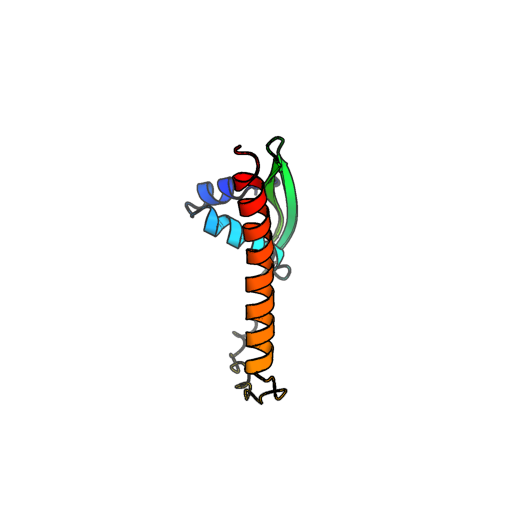.633 -0.331 -31.236 1.00 84.50 96 ARG A O 1
ATOM 791 N N . LEU A 1 97 ? 18.358 -1.855 -30.195 1.00 83.06 97 LEU A N 1
ATOM 792 C CA . LEU A 1 97 ? 17.732 -0.895 -29.280 1.00 83.06 97 LEU A CA 1
ATOM 793 C C . LEU A 1 97 ? 18.745 -0.286 -28.302 1.00 83.06 97 LEU A C 1
ATOM 795 O O . LEU A 1 97 ? 18.728 0.926 -28.082 1.00 83.06 97 LEU A O 1
ATOM 799 N N . CYS A 1 98 ? 19.647 -1.099 -27.748 1.00 76.94 98 CYS A N 1
ATOM 800 C CA . CYS A 1 98 ? 20.713 -0.617 -26.870 1.00 76.94 98 CYS A CA 1
ATOM 801 C C . CYS A 1 98 ? 21.672 0.332 -27.605 1.00 76.94 98 CYS A C 1
ATOM 803 O O . CYS A 1 98 ? 21.986 1.405 -27.086 1.00 76.94 98 CYS A O 1
ATOM 805 N N . SER A 1 99 ? 22.077 -0.014 -28.829 1.00 76.06 99 SER A N 1
ATOM 806 C CA . SER A 1 99 ? 22.938 0.820 -29.672 1.00 76.06 99 SER A CA 1
ATOM 807 C C . SER A 1 99 ? 22.275 2.145 -30.044 1.00 76.06 99 SER A C 1
ATOM 809 O O . SER A 1 99 ? 22.893 3.192 -29.874 1.00 76.06 99 SER A O 1
ATOM 811 N N . ASN A 1 100 ? 20.999 2.147 -30.443 1.00 74.25 100 ASN A N 1
ATOM 812 C CA . ASN A 1 100 ? 20.269 3.384 -30.758 1.00 74.25 100 ASN A CA 1
ATOM 813 C C . ASN A 1 100 ? 20.129 4.311 -29.540 1.00 74.25 100 ASN A C 1
ATOM 815 O O . ASN A 1 100 ? 20.221 5.531 -29.666 1.00 74.25 100 ASN A O 1
ATOM 819 N N . ARG A 1 101 ? 19.966 3.750 -28.335 1.00 69.75 101 ARG A N 1
ATOM 820 C CA . ARG A 1 101 ? 19.917 4.540 -27.095 1.00 69.75 101 ARG A CA 1
ATOM 821 C C . ARG A 1 101 ? 21.262 5.182 -26.747 1.00 69.75 101 ARG A C 1
ATOM 823 O O . ARG A 1 101 ? 21.295 6.209 -26.070 1.00 69.75 101 ARG A O 1
ATOM 830 N N . ASN A 1 102 ? 22.355 4.577 -27.203 1.00 64.12 102 ASN A N 1
ATOM 831 C CA . ASN A 1 102 ? 23.706 5.109 -27.061 1.00 64.12 102 ASN A CA 1
ATOM 832 C C . ASN A 1 102 ? 24.078 6.058 -28.213 1.00 64.12 102 ASN A C 1
ATOM 834 O O . ASN A 1 102 ? 24.848 6.984 -27.984 1.00 64.12 102 ASN A O 1
ATOM 838 N N . ALA A 1 103 ? 23.483 5.917 -29.403 1.00 60.78 103 ALA A N 1
ATOM 839 C CA . ALA A 1 103 ? 23.682 6.828 -30.534 1.00 60.78 103 ALA A CA 1
ATOM 840 C C . ALA A 1 103 ? 23.255 8.268 -30.203 1.00 60.78 103 ALA A C 1
ATOM 842 O O . ALA A 1 103 ? 23.996 9.207 -30.477 1.00 60.78 103 ALA A O 1
ATOM 843 N N . GLY A 1 104 ? 22.129 8.443 -29.499 1.00 61.03 104 GLY A N 1
ATOM 844 C CA . GLY A 1 104 ? 21.713 9.761 -29.000 1.00 61.03 104 GLY A CA 1
ATOM 845 C C . GLY A 1 104 ? 22.679 10.375 -27.974 1.00 61.03 104 GLY A C 1
ATOM 846 O O . GLY A 1 104 ? 22.762 11.592 -27.862 1.00 61.03 104 GLY A O 1
ATOM 847 N N . LYS A 1 105 ? 23.454 9.554 -27.249 1.00 61.09 105 LYS A N 1
ATOM 848 C CA . LYS A 1 105 ? 24.503 10.044 -26.335 1.00 61.09 105 LYS A CA 1
ATOM 849 C C . LYS A 1 105 ? 25.781 10.439 -27.075 1.00 61.09 105 LYS A C 1
ATOM 851 O O . LYS A 1 105 ? 26.471 11.345 -26.631 1.00 61.09 105 LYS A O 1
ATOM 856 N N . ILE A 1 106 ? 26.090 9.760 -28.180 1.00 59.91 106 ILE A N 1
ATOM 857 C CA . ILE A 1 106 ? 27.269 10.036 -29.013 1.00 59.91 106 ILE A CA 1
ATOM 858 C C . ILE A 1 106 ? 27.067 11.317 -29.832 1.00 59.91 106 ILE A C 1
ATOM 860 O O . ILE A 1 106 ? 28.000 12.102 -29.939 1.00 59.91 106 ILE A O 1
ATOM 864 N N . LEU A 1 107 ? 25.859 11.557 -30.358 1.00 57.31 107 LEU A N 1
ATOM 865 C CA . LEU A 1 107 ? 25.524 12.811 -31.046 1.00 57.31 107 LEU A CA 1
ATOM 866 C C . LEU A 1 107 ? 25.608 14.012 -30.099 1.00 57.31 107 LEU A C 1
ATOM 868 O O . LEU A 1 107 ? 26.272 14.987 -30.421 1.00 57.31 107 LEU A O 1
ATOM 872 N N . LYS A 1 108 ? 25.055 13.884 -28.887 1.00 57.62 108 LYS A N 1
ATOM 873 C CA . LYS A 1 108 ? 25.144 14.935 -27.869 1.00 57.62 108 LYS A CA 1
ATOM 874 C C . LYS A 1 108 ? 26.588 15.236 -27.446 1.00 57.62 108 LYS A C 1
ATOM 876 O O . LYS A 1 108 ? 26.952 16.388 -27.295 1.00 57.62 108 LYS A O 1
ATOM 881 N N . LYS A 1 109 ? 27.432 14.204 -27.323 1.00 58.03 109 LYS A N 1
ATOM 882 C CA . LYS A 1 109 ? 28.852 14.385 -26.988 1.00 58.03 109 LYS A CA 1
ATOM 883 C C . LYS A 1 109 ? 29.648 15.092 -28.098 1.00 58.03 109 LYS A C 1
ATOM 885 O O . LYS A 1 109 ? 30.613 15.770 -27.785 1.00 58.03 109 LYS A O 1
ATOM 890 N N . LYS A 1 110 ? 29.263 14.931 -29.371 1.00 57.88 110 LYS A N 1
ATOM 891 C CA . LYS A 1 110 ? 29.914 15.624 -30.495 1.00 57.88 110 LYS A CA 1
ATOM 892 C C . LYS A 1 110 ? 29.511 17.095 -30.600 1.00 57.88 110 LYS A C 1
ATOM 894 O O . LYS A 1 110 ? 30.365 17.900 -30.928 1.00 57.88 110 LYS A O 1
ATOM 899 N N . GLU A 1 111 ? 28.258 17.441 -30.297 1.00 56.97 111 GLU A N 1
ATOM 900 C CA . GLU A 1 111 ? 27.817 18.846 -30.229 1.00 56.97 111 GLU A CA 1
ATOM 901 C C . GLU A 1 111 ? 28.543 19.611 -29.108 1.00 56.97 111 GLU A C 1
ATOM 903 O O . GLU A 1 111 ? 28.954 20.746 -29.317 1.00 56.97 111 GLU A O 1
ATOM 908 N N . ASP A 1 112 ? 28.785 18.964 -27.961 1.00 57.38 112 ASP A N 1
ATOM 909 C CA . ASP A 1 112 ? 29.513 19.564 -26.831 1.00 57.38 112 ASP A CA 1
ATOM 910 C C . ASP A 1 112 ? 31.045 19.688 -27.070 1.00 57.38 112 ASP A C 1
ATOM 912 O O . ASP A 1 112 ? 31.716 20.413 -26.338 1.00 57.38 112 ASP A O 1
ATOM 916 N N . GLU A 1 113 ? 31.620 18.973 -28.052 1.00 58.12 113 GLU A N 1
ATOM 917 C CA . GLU A 1 113 ? 33.056 19.041 -28.407 1.00 58.12 113 GLU A CA 1
ATOM 918 C C . GLU A 1 113 ? 33.355 20.043 -29.549 1.00 58.12 113 GLU A C 1
ATOM 920 O O . GLU A 1 113 ? 34.502 20.465 -29.673 1.00 58.12 113 GLU A O 1
ATOM 925 N N . ASP A 1 114 ? 32.357 20.449 -30.348 1.00 57.66 114 ASP A N 1
ATOM 926 C CA . ASP A 1 114 ? 32.516 21.357 -31.510 1.00 57.66 114 ASP A CA 1
ATOM 927 C C . ASP A 1 114 ? 32.212 22.841 -31.174 1.00 57.66 114 ASP A C 1
ATOM 929 O O . ASP A 1 114 ? 32.630 23.740 -31.895 1.00 57.66 114 ASP A O 1
ATOM 933 N N . ASP A 1 115 ? 31.557 23.125 -30.038 1.00 56.03 115 ASP A N 1
ATOM 934 C CA . ASP A 1 115 ? 31.314 24.488 -29.495 1.00 56.03 115 ASP A CA 1
ATOM 935 C C . ASP A 1 115 ? 32.502 25.020 -28.651 1.00 56.03 115 ASP A C 1
ATOM 937 O O . ASP A 1 115 ? 32.381 25.928 -27.831 1.00 56.03 115 ASP A O 1
ATOM 941 N N . GLY A 1 116 ? 33.671 24.390 -28.798 1.00 56.50 116 GLY A N 1
ATOM 942 C CA . GLY A 1 116 ? 34.886 24.652 -28.023 1.00 56.50 116 GLY A CA 1
ATOM 943 C C . GLY A 1 116 ? 36.047 25.247 -28.822 1.00 56.50 116 GLY A C 1
ATOM 944 O O . GLY A 1 116 ? 37.193 25.056 -28.405 1.00 56.50 116 GLY A O 1
ATOM 945 N N . THR A 1 117 ? 35.783 25.934 -29.942 1.00 43.34 117 THR A N 1
ATOM 946 C CA . THR A 1 117 ? 36.813 26.640 -30.734 1.00 43.34 117 THR A CA 1
ATOM 947 C C . THR A 1 117 ? 36.416 28.065 -31.07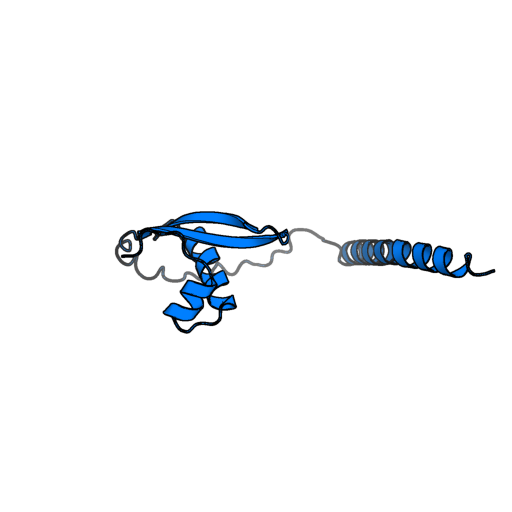7 1.00 43.34 117 THR A C 1
ATOM 949 O O . THR A 1 117 ? 35.283 28.258 -31.566 1.00 43.34 117 THR A O 1
#

Radius of gyration: 24.89 Å; chains: 1; bounding box: 52×56×48 Å

InterPro domains:
  IPR020357 Transcription regulator CaiF/GrlA [PF07180] (1-112)
  IPR036388 Winged helix-like DNA-binding domain superfamily [G3DSA:1.10.10.10] (1-61)

Secondary structure (DSSP, 8-state):
---S-EEHHHHHHHTT--HHHHHHHHHHHHH-TTTEEEEEEEEEPTTS-EEEEEEEEEEPPPPS---------S--------S---HHHHHHHHHHHHHHHHHHHHHHHHHHHHS--